Protein AF-A0A958F2L4-F1 (afdb_monomer)

Mean predicted aligned error: 7.95 Å

Sequence (95 aa):
LAENSSLYDYTGDSKSYYGSDGAVTVDVGVWAVWSSDVNQDGEVTTTDYTTWYNAARAGQSGYNASDCDLDGQVTTSDYTIWYNNARAGASSQVP

Solvent-accessible surface area (backbone atoms only — not comparable to full-atom values): 5537 Å² total; per-residue (Å²): 134,85,84,83,78,76,83,79,69,62,55,80,52,65,84,71,37,35,64,99,50,15,47,45,77,82,50,96,64,36,62,40,69,54,62,35,44,40,77,68,81,39,53,27,47,75,67,22,50,55,53,30,52,55,38,36,76,67,63,40,60,46,100,43,61,47,26,44,78,68,83,38,51,30,51,74,69,23,51,55,51,34,54,52,33,39,74,70,61,29,25,57,45,71,128

Structure (mmCIF, N/CA/C/O backbone):
data_AF-A0A958F2L4-F1
#
_entry.id   AF-A0A958F2L4-F1
#
loop_
_atom_site.group_PDB
_atom_site.id
_atom_site.type_symbol
_atom_site.label_atom_id
_atom_site.label_alt_id
_atom_site.label_comp_id
_atom_site.label_asym_id
_atom_site.label_entity_id
_atom_site.label_seq_id
_atom_site.pdbx_PDB_ins_code
_atom_site.Cartn_x
_atom_site.Cartn_y
_atom_site.Cartn_z
_atom_site.occupancy
_atom_site.B_iso_or_equiv
_atom_site.auth_seq_id
_atom_site.auth_comp_id
_atom_site.auth_asym_id
_atom_site.auth_atom_id
_atom_site.pdbx_PDB_model_num
ATOM 1 N N . LEU A 1 1 ? -6.824 17.505 -38.109 1.00 40.97 1 LEU A N 1
ATOM 2 C CA . LEU A 1 1 ? -6.405 17.193 -36.727 1.00 40.97 1 LEU A CA 1
ATOM 3 C C . LEU A 1 1 ? -5.965 15.740 -36.750 1.00 40.97 1 LEU A C 1
ATOM 5 O O . LEU A 1 1 ? -6.776 14.911 -37.136 1.00 40.97 1 LEU A O 1
ATOM 9 N N . ALA A 1 2 ? -4.685 15.454 -36.523 1.00 45.81 2 ALA A N 1
ATOM 10 C CA . ALA A 1 2 ? -4.226 14.073 -36.414 1.00 45.81 2 ALA A CA 1
ATOM 11 C C . ALA A 1 2 ? -4.554 13.591 -34.996 1.00 45.81 2 ALA A C 1
ATOM 13 O O . ALA A 1 2 ? -4.079 14.181 -34.029 1.00 45.81 2 ALA A O 1
ATOM 14 N N . GLU A 1 3 ? -5.411 12.581 -34.888 1.00 53.69 3 GLU A N 1
ATOM 15 C CA . GLU A 1 3 ? -5.629 11.817 -33.660 1.00 53.69 3 GLU A CA 1
ATOM 16 C C . GLU A 1 3 ? -4.312 11.121 -33.299 1.00 53.69 3 GLU A C 1
ATOM 18 O O . GLU A 1 3 ? -3.898 10.180 -33.974 1.00 53.69 3 GLU A O 1
ATOM 23 N N . ASN A 1 4 ? -3.628 11.598 -32.260 1.00 60.19 4 ASN A N 1
ATOM 24 C CA . ASN A 1 4 ? -2.529 10.866 -31.641 1.00 60.19 4 ASN A CA 1
ATOM 25 C C . ASN A 1 4 ? -3.100 9.984 -30.525 1.00 60.19 4 ASN A C 1
ATOM 27 O O . ASN A 1 4 ? -2.900 10.255 -29.345 1.00 60.19 4 ASN A O 1
ATOM 31 N N . SER A 1 5 ? -3.858 8.956 -30.903 1.00 62.09 5 SER A N 1
ATOM 32 C CA . SER A 1 5 ? -4.216 7.872 -29.989 1.00 62.09 5 SER A CA 1
ATOM 33 C C . SER A 1 5 ? -3.122 6.812 -30.073 1.00 62.09 5 SER A C 1
ATOM 35 O O . SER A 1 5 ? -3.229 5.825 -30.800 1.00 62.09 5 SER A O 1
ATOM 37 N N . SER A 1 6 ? -2.012 7.045 -29.374 1.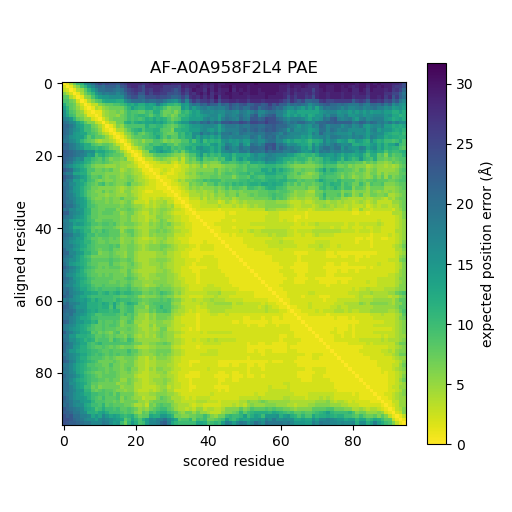00 63.06 6 SER A N 1
ATOM 38 C CA . SER A 1 6 ? -1.096 5.958 -29.046 1.00 63.06 6 SER A CA 1
ATOM 39 C C . SER A 1 6 ? -1.806 5.075 -28.025 1.00 63.06 6 SER A C 1
ATOM 41 O O . SER A 1 6 ? -1.793 5.369 -26.831 1.00 63.06 6 SER A O 1
ATOM 43 N N . LEU A 1 7 ? -2.484 4.036 -28.510 1.00 62.22 7 LEU A N 1
ATOM 44 C CA . LEU A 1 7 ? -2.993 2.954 -27.677 1.00 62.22 7 LEU A CA 1
ATOM 45 C C . LEU A 1 7 ? -1.782 2.341 -26.969 1.00 62.22 7 LEU A C 1
ATOM 47 O O . LEU A 1 7 ? -0.937 1.709 -27.602 1.00 62.22 7 LEU A O 1
ATOM 51 N N . TYR A 1 8 ? -1.646 2.647 -25.684 1.00 61.88 8 TYR A N 1
ATOM 52 C CA . TYR A 1 8 ? -0.534 2.181 -24.877 1.00 61.88 8 TYR A CA 1
ATOM 53 C C . TYR A 1 8 ? -0.909 0.814 -24.314 1.00 61.88 8 TYR A C 1
ATOM 55 O O . TYR A 1 8 ? -1.899 0.675 -23.596 1.00 61.88 8 TYR A O 1
ATOM 63 N N . ASP A 1 9 ? -0.170 -0.206 -24.735 1.00 64.56 9 ASP A N 1
ATOM 64 C CA . ASP A 1 9 ? -0.431 -1.591 -24.371 1.00 64.56 9 ASP A CA 1
ATOM 65 C C . ASP A 1 9 ? 0.303 -1.934 -23.068 1.00 64.56 9 ASP A C 1
ATOM 67 O O . ASP A 1 9 ? 1.534 -1.924 -22.995 1.00 64.56 9 ASP A O 1
ATOM 71 N N . TYR A 1 10 ? -0.470 -2.234 -22.027 1.00 63.47 10 TYR A N 1
ATOM 72 C CA . TYR A 1 10 ? 0.028 -2.629 -20.708 1.00 63.47 10 TYR A CA 1
ATOM 73 C C . TYR A 1 10 ? 0.162 -4.158 -20.549 1.00 63.47 10 TYR A C 1
ATOM 75 O O . TYR A 1 10 ? 0.522 -4.638 -19.479 1.00 63.47 10 TYR A O 1
ATOM 83 N N . THR A 1 11 ? -0.119 -4.941 -21.598 1.00 65.81 11 THR A N 1
ATOM 84 C CA . THR A 1 11 ? -0.128 -6.417 -21.545 1.00 65.81 11 THR A CA 1
ATOM 85 C C . THR A 1 11 ? 1.217 -7.066 -21.907 1.00 65.81 11 THR A C 1
ATOM 87 O O . THR A 1 11 ? 1.389 -8.271 -21.740 1.00 65.81 11 THR A O 1
ATOM 90 N N . GLY A 1 12 ? 2.192 -6.288 -22.398 1.00 60.50 12 GLY A N 1
ATOM 91 C CA . GLY A 1 12 ? 3.413 -6.831 -23.007 1.00 60.50 12 GLY A CA 1
ATOM 92 C C . GLY A 1 12 ? 4.696 -6.803 -22.165 1.00 60.50 12 GLY A C 1
ATOM 93 O O . GLY A 1 12 ? 5.530 -7.692 -22.335 1.00 60.50 12 GLY A O 1
ATOM 94 N N . ASP A 1 13 ? 4.911 -5.798 -21.305 1.00 64.00 13 ASP A N 1
ATOM 95 C CA . ASP A 1 13 ? 6.216 -5.564 -20.652 1.00 64.00 13 ASP A CA 1
ATOM 96 C C . ASP A 1 13 ? 6.120 -4.570 -19.470 1.00 64.00 13 ASP A C 1
ATOM 98 O O . ASP A 1 13 ? 5.268 -3.679 -19.474 1.00 64.00 13 ASP A O 1
ATOM 102 N N . SER A 1 14 ? 7.050 -4.646 -18.507 1.00 59.09 14 SER A N 1
ATOM 103 C CA . SER A 1 14 ? 7.194 -3.662 -17.417 1.00 59.09 14 SER A CA 1
ATOM 104 C C . SER A 1 14 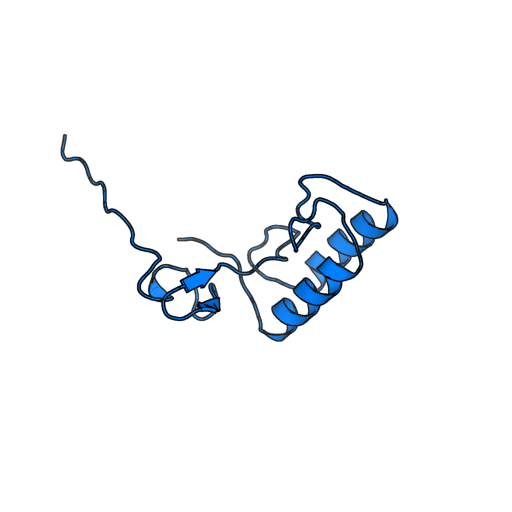? 7.587 -2.270 -17.906 1.00 59.09 14 SER A C 1
ATOM 106 O O . SER A 1 14 ? 7.388 -1.291 -17.195 1.00 59.09 14 SER A O 1
ATOM 108 N N . LYS A 1 15 ? 8.104 -2.155 -19.139 1.00 61.41 15 LYS A N 1
ATOM 109 C CA . LYS A 1 15 ? 8.487 -0.875 -19.767 1.00 61.41 15 LYS A CA 1
ATOM 110 C C . LYS A 1 15 ? 7.327 0.096 -19.970 1.00 61.41 15 LYS A C 1
ATOM 112 O O . LYS A 1 15 ? 7.571 1.262 -20.272 1.00 61.41 15 LYS A O 1
ATOM 117 N N . SER A 1 16 ? 6.097 -0.388 -19.825 1.00 61.72 16 SER A N 1
ATOM 118 C CA . SER A 1 16 ? 4.894 0.435 -19.830 1.00 61.72 16 SER A CA 1
ATOM 119 C C . SER A 1 16 ? 4.686 1.216 -18.516 1.00 61.72 16 SER A C 1
ATOM 121 O O . SER A 1 16 ? 3.769 2.031 -18.419 1.00 61.72 16 SER A O 1
ATOM 123 N N . TYR A 1 17 ? 5.543 0.993 -17.515 1.00 65.88 17 TYR A N 1
ATOM 124 C CA . TYR A 1 17 ? 5.490 1.598 -16.185 1.00 65.88 17 TYR A CA 1
ATOM 125 C C . TYR A 1 17 ? 6.816 2.312 -15.872 1.00 65.88 17 TYR A C 1
ATOM 127 O O . TYR A 1 17 ? 7.871 1.940 -16.392 1.00 65.88 17 TYR A O 1
ATOM 135 N N . TYR A 1 18 ? 6.768 3.388 -15.080 1.00 63.50 18 TYR A N 1
ATOM 136 C CA . TYR A 1 18 ? 7.954 4.192 -14.772 1.00 63.50 18 TYR A CA 1
ATOM 137 C C . TYR A 1 18 ? 8.791 3.529 -13.665 1.00 63.50 18 TYR A C 1
ATOM 139 O O . TYR A 1 18 ? 8.244 3.011 -12.698 1.00 63.50 18 TYR A O 1
ATOM 147 N N . GLY A 1 19 ? 10.122 3.560 -13.797 1.00 56.66 19 GLY A N 1
ATOM 148 C CA . GLY A 1 19 ? 11.049 2.889 -12.874 1.00 56.66 19 GLY A CA 1
ATOM 149 C C . GLY A 1 19 ? 11.195 1.384 -13.141 1.00 56.66 19 GLY A C 1
ATOM 150 O O . GLY A 1 19 ? 10.285 0.732 -13.642 1.00 56.66 19 GLY A O 1
ATOM 151 N N . SER A 1 20 ? 12.361 0.808 -12.821 1.00 58.28 20 SER A N 1
ATOM 152 C CA . SER A 1 20 ? 12.622 -0.638 -12.983 1.00 58.28 20 SER A CA 1
ATOM 153 C C . SER A 1 20 ? 11.672 -1.526 -12.176 1.00 58.28 20 SER A C 1
ATOM 155 O O . SER A 1 20 ? 11.518 -2.699 -12.509 1.00 58.28 20 SER A O 1
ATOM 157 N N . ASP A 1 21 ? 11.030 -0.943 -11.162 1.00 65.25 21 ASP A N 1
ATOM 158 C CA . ASP A 1 21 ? 10.252 -1.621 -10.132 1.00 65.25 21 ASP A CA 1
ATOM 159 C C . ASP A 1 21 ? 8.843 -1.019 -9.973 1.00 65.25 21 ASP A C 1
ATOM 161 O O . ASP A 1 21 ? 8.206 -1.235 -8.950 1.00 65.25 21 ASP A O 1
ATOM 165 N N . GLY A 1 22 ? 8.331 -0.268 -10.959 1.00 66.44 22 GLY A N 1
ATOM 166 C CA . GLY A 1 22 ? 6.995 0.358 -10.899 1.00 66.44 22 GLY A CA 1
ATOM 167 C C . GLY A 1 22 ? 5.816 -0.60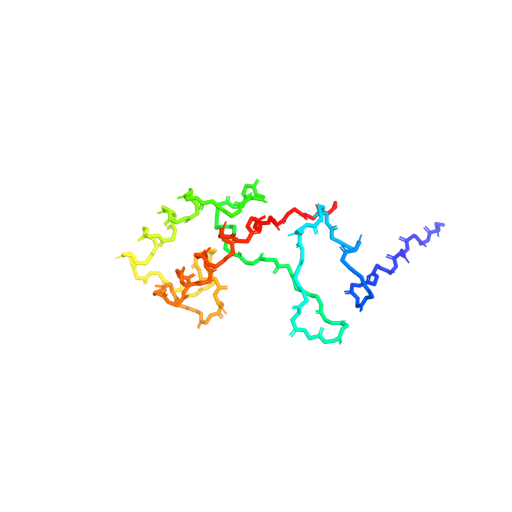3 -11.124 1.00 66.44 22 GLY A C 1
ATOM 168 O O . GLY A 1 22 ? 4.658 -0.234 -10.932 1.00 66.44 22 GLY A O 1
ATOM 169 N N . ALA A 1 23 ? 6.092 -1.845 -11.532 1.00 74.69 23 ALA A N 1
ATOM 170 C CA . ALA A 1 23 ? 5.087 -2.886 -11.727 1.00 74.69 23 ALA A CA 1
ATOM 171 C C . ALA A 1 23 ? 5.633 -4.283 -11.405 1.00 74.69 23 ALA A C 1
ATOM 173 O O . ALA A 1 23 ? 6.827 -4.556 -11.538 1.00 74.69 23 ALA A O 1
ATOM 174 N N . VAL A 1 24 ? 4.730 -5.189 -11.035 1.00 76.38 24 VAL A N 1
ATOM 175 C CA . VAL A 1 24 ? 5.011 -6.589 -10.703 1.00 76.38 24 VAL A CA 1
ATOM 176 C C . VAL A 1 24 ? 4.204 -7.525 -11.602 1.00 76.38 24 VAL A C 1
ATOM 178 O O . VAL A 1 24 ? 3.045 -7.258 -11.919 1.00 76.38 24 VAL A O 1
ATOM 181 N N . THR A 1 25 ? 4.810 -8.635 -12.032 1.00 79.31 25 THR A N 1
ATOM 182 C CA . THR A 1 25 ? 4.086 -9.685 -12.764 1.00 79.31 25 THR A CA 1
ATOM 183 C C . THR A 1 25 ? 3.228 -10.496 -11.793 1.00 79.31 25 THR A C 1
ATOM 185 O O . THR A 1 25 ? 3.725 -10.999 -10.785 1.00 79.31 25 THR A O 1
ATOM 188 N N . VAL A 1 26 ? 1.931 -10.603 -12.083 1.00 81.31 26 VAL A N 1
ATOM 189 C CA . VAL A 1 26 ? 0.959 -11.355 -11.263 1.00 81.31 26 VAL A CA 1
ATOM 190 C C . VAL A 1 26 ? 0.486 -12.639 -11.947 1.00 81.31 26 VAL A C 1
ATOM 192 O O . VAL A 1 26 ? -0.025 -13.534 -11.281 1.00 81.31 26 VAL A O 1
ATOM 195 N N . ASP A 1 27 ? 0.697 -12.746 -13.262 1.00 79.25 27 ASP A N 1
ATOM 196 C CA . ASP A 1 27 ? 0.540 -13.955 -14.075 1.00 79.25 27 ASP A CA 1
ATOM 197 C C . ASP A 1 27 ? 1.347 -13.797 -15.384 1.00 79.25 27 ASP A C 1
ATOM 199 O O . ASP A 1 27 ? 1.878 -12.718 -15.677 1.00 79.25 27 ASP A O 1
ATOM 203 N N . VAL A 1 28 ? 1.443 -14.850 -16.199 1.00 77.88 28 VAL A N 1
ATOM 204 C CA . VAL A 1 28 ? 2.111 -14.822 -17.508 1.00 77.88 28 VAL A CA 1
ATOM 205 C C . VAL A 1 28 ? 1.470 -13.754 -18.399 1.00 77.88 28 VAL A C 1
ATOM 207 O O . VAL A 1 28 ? 0.342 -13.906 -18.859 1.00 77.88 28 VAL A O 1
ATOM 210 N N . GLY A 1 29 ? 2.214 -12.678 -18.666 1.00 73.56 29 GLY A N 1
ATOM 211 C CA . GLY A 1 29 ? 1.739 -11.551 -19.478 1.00 73.56 29 GLY A CA 1
ATOM 212 C C . GLY A 1 29 ? 0.790 -10.594 -18.747 1.00 73.56 29 GLY A C 1
ATOM 213 O O . GLY A 1 29 ? 0.194 -9.733 -19.386 1.00 73.56 29 GLY A O 1
ATOM 214 N N . VAL A 1 30 ? 0.641 -10.718 -17.424 1.00 76.56 30 VAL A N 1
ATOM 215 C CA . VAL A 1 30 ? -0.176 -9.806 -16.613 1.00 76.56 30 VAL A CA 1
ATOM 216 C C . VAL A 1 30 ? 0.720 -9.046 -15.645 1.00 76.56 30 VAL A C 1
ATOM 218 O O . VAL A 1 30 ? 1.418 -9.639 -14.817 1.00 76.56 30 VAL A O 1
ATOM 221 N N . TRP A 1 31 ?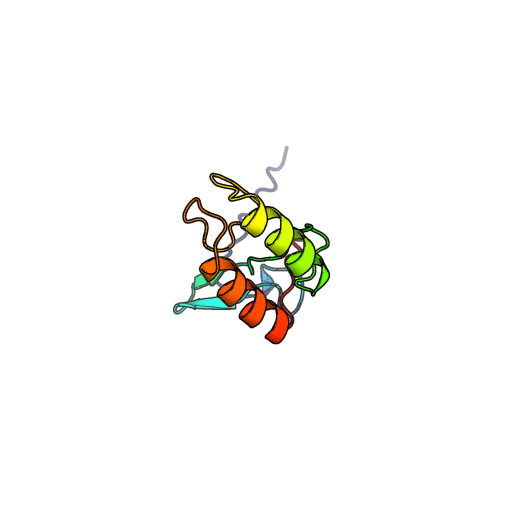 0.672 -7.722 -15.753 1.00 76.94 31 TRP A N 1
ATOM 222 C CA . TRP A 1 31 ? 1.407 -6.782 -14.917 1.00 76.94 31 TRP A CA 1
ATOM 223 C C . TRP A 1 31 ? 0.430 -5.957 -14.085 1.00 76.94 31 TRP A C 1
ATOM 225 O O . TRP A 1 31 ? -0.626 -5.552 -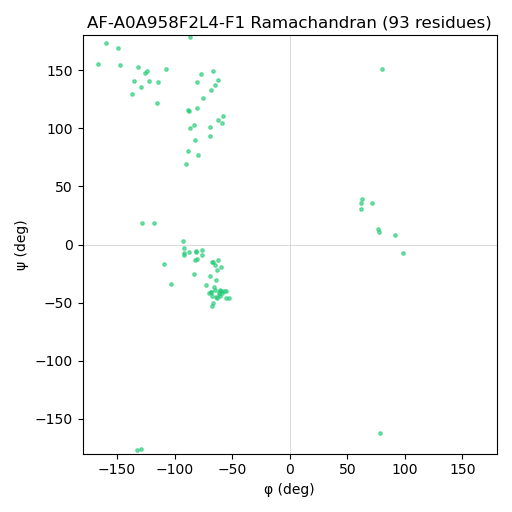14.571 1.00 76.94 31 TRP A O 1
ATOM 235 N N . ALA A 1 32 ? 0.787 -5.713 -12.831 1.00 76.31 32 ALA A N 1
ATOM 236 C CA . ALA A 1 32 ? 0.042 -4.863 -11.915 1.00 76.31 32 ALA A CA 1
ATOM 237 C C . ALA A 1 32 ? 0.963 -3.779 -11.346 1.00 76.31 32 ALA A C 1
ATOM 239 O O . ALA A 1 32 ? 2.153 -4.018 -11.146 1.00 76.31 32 ALA A O 1
ATOM 240 N N . VAL A 1 33 ? 0.407 -2.600 -11.073 1.00 77.44 33 VAL A N 1
ATOM 241 C CA . VAL A 1 33 ? 1.100 -1.547 -10.316 1.00 77.44 33 VAL A CA 1
ATOM 242 C C . VAL A 1 33 ? 1.075 -1.921 -8.837 1.00 77.44 33 VAL A C 1
ATOM 244 O O . VAL A 1 33 ? 0.124 -2.550 -8.365 1.00 77.44 33 VAL A O 1
ATOM 247 N N . TRP A 1 34 ? 2.122 -1.556 -8.107 1.00 82.75 34 TRP A N 1
ATOM 248 C CA . TRP A 1 34 ? 2.171 -1.7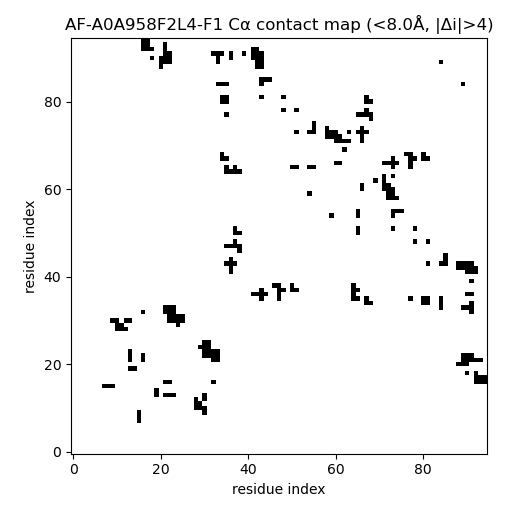78 -6.669 1.00 82.75 34 TRP A CA 1
ATOM 249 C C . TRP A 1 34 ? 1.100 -0.964 -5.933 1.00 82.75 34 TRP A C 1
ATOM 251 O O . TRP A 1 34 ? 0.882 0.208 -6.220 1.00 82.75 34 TRP A O 1
ATOM 261 N N . SER A 1 35 ? 0.449 -1.600 -4.961 1.00 84.25 35 SER A N 1
ATOM 262 C CA . SER A 1 35 ? -0.425 -0.933 -3.989 1.00 84.25 35 SER A CA 1
ATOM 263 C C . SER A 1 35 ? 0.397 -0.429 -2.789 1.00 84.25 35 SER A C 1
ATOM 265 O O . SER A 1 35 ? 1.598 -0.700 -2.691 1.00 84.25 35 SER A O 1
ATOM 267 N N . SER A 1 36 ? -0.265 0.228 -1.836 1.00 89.75 36 SER A N 1
ATOM 268 C CA . SER A 1 36 ? 0.290 0.654 -0.538 1.00 89.75 36 SER A CA 1
ATOM 269 C C . SER A 1 36 ? 1.206 1.885 -0.532 1.00 89.75 36 SER A C 1
ATOM 271 O O . SER A 1 36 ? 1.824 2.152 0.499 1.00 89.75 36 SER A O 1
ATOM 273 N N . ASP A 1 37 ? 1.244 2.663 -1.616 1.00 91.56 37 ASP A N 1
ATOM 274 C CA . ASP A 1 37 ? 1.650 4.081 -1.584 1.00 91.56 37 ASP A CA 1
ATOM 275 C C . ASP A 1 37 ? 0.451 4.903 -1.075 1.00 91.56 37 ASP A C 1
ATOM 277 O O . ASP A 1 37 ? -0.359 5.452 -1.827 1.00 91.56 37 ASP A O 1
ATOM 281 N N . VAL A 1 38 ? 0.251 4.846 0.239 1.00 93.25 38 VAL A N 1
ATOM 282 C CA . VAL A 1 38 ? -0.942 5.361 0.919 1.00 93.25 38 VAL A CA 1
ATOM 283 C C . VAL A 1 38 ? -0.925 6.888 0.939 1.00 93.25 38 VAL A C 1
ATOM 285 O O . VAL A 1 38 ? -1.986 7.517 0.878 1.00 93.25 38 VAL A O 1
ATOM 288 N N . ASN A 1 39 ? 0.258 7.495 1.063 1.00 92.88 39 ASN A N 1
ATOM 289 C CA . ASN A 1 39 ? 0.411 8.948 1.071 1.00 92.88 39 ASN A CA 1
ATOM 290 C C . ASN A 1 39 ? 0.557 9.559 -0.339 1.00 92.88 39 ASN A C 1
ATOM 292 O O . ASN A 1 39 ? 0.495 10.786 -0.449 1.00 92.88 39 ASN A O 1
ATOM 296 N N . GLN A 1 40 ? 0.662 8.723 -1.379 1.00 89.25 40 GLN A N 1
ATOM 297 C CA . GLN A 1 40 ? 0.755 9.097 -2.792 1.00 89.25 40 GLN A CA 1
ATOM 298 C C . GLN A 1 40 ? 2.002 9.931 -3.113 1.00 89.25 40 GLN A C 1
ATOM 300 O O . GLN A 1 40 ? 1.940 10.858 -3.931 1.00 89.25 40 GLN A O 1
ATOM 305 N N . ASP A 1 41 ? 3.124 9.643 -2.450 1.00 89.69 41 ASP A N 1
ATOM 306 C CA . ASP A 1 41 ? 4.402 10.321 -2.696 1.00 89.69 41 ASP A CA 1
ATOM 307 C C . ASP A 1 41 ? 5.290 9.610 -3.733 1.00 89.69 41 ASP A C 1
ATOM 309 O O . ASP A 1 41 ? 6.320 10.153 -4.152 1.00 89.69 41 ASP A O 1
ATOM 313 N N . GLY A 1 42 ? 4.831 8.460 -4.230 1.00 87.50 42 GLY A N 1
ATOM 314 C CA . GLY A 1 42 ? 5.472 7.663 -5.264 1.00 87.50 42 GLY A CA 1
ATOM 315 C C . GLY A 1 42 ? 6.297 6.497 -4.726 1.00 87.50 42 GLY A C 1
ATOM 316 O O . GLY A 1 42 ? 6.740 5.684 -5.541 1.00 87.50 42 GLY A O 1
ATOM 317 N N . GLU A 1 43 ? 6.489 6.378 -3.411 1.00 89.00 43 GLU A N 1
ATOM 318 C CA . GLU A 1 43 ? 7.345 5.373 -2.776 1.00 89.00 43 GLU A CA 1
ATOM 319 C C . GLU A 1 43 ? 6.598 4.638 -1.655 1.00 89.00 43 GLU A C 1
ATOM 321 O O . GLU A 1 43 ? 5.989 5.251 -0.789 1.00 89.00 43 GLU A O 1
ATOM 326 N N . VAL A 1 44 ? 6.710 3.307 -1.589 1.00 91.31 44 VAL A N 1
ATOM 327 C CA . VAL A 1 44 ? 6.106 2.538 -0.487 1.00 91.31 44 VAL A CA 1
ATOM 328 C C . VAL A 1 44 ? 7.077 2.467 0.695 1.00 91.31 44 VAL A C 1
ATOM 330 O O . VAL A 1 44 ? 8.006 1.654 0.724 1.00 91.31 44 VAL A O 1
ATOM 333 N N . THR A 1 45 ? 6.859 3.305 1.708 1.00 93.88 45 THR A N 1
ATOM 334 C CA . THR A 1 45 ? 7.779 3.503 2.840 1.00 93.88 45 THR A CA 1
ATOM 335 C C . THR A 1 45 ? 7.098 3.382 4.210 1.00 93.88 45 THR A C 1
ATOM 337 O O . THR A 1 45 ? 5.917 3.073 4.354 1.00 93.88 45 THR A O 1
ATOM 340 N N . THR A 1 46 ? 7.851 3.628 5.289 1.00 94.19 46 THR A N 1
ATOM 341 C CA . THR A 1 46 ? 7.302 3.696 6.657 1.00 94.19 46 THR A CA 1
ATOM 342 C C . THR A 1 46 ? 6.355 4.878 6.885 1.00 94.19 46 THR A C 1
ATOM 344 O O . THR A 1 46 ? 5.628 4.898 7.884 1.00 94.19 46 THR A O 1
ATOM 347 N N . THR A 1 47 ? 6.358 5.871 5.993 1.00 94.94 47 THR A N 1
ATOM 348 C CA . THR A 1 47 ? 5.408 6.988 6.052 1.00 94.94 47 THR A CA 1
ATOM 349 C C . THR A 1 47 ? 3.993 6.493 5.747 1.00 94.94 47 THR A C 1
ATOM 351 O O . THR A 1 47 ? 3.067 6.817 6.493 1.00 94.94 47 THR A O 1
ATOM 354 N N . ASP A 1 48 ? 3.843 5.600 4.768 1.00 95.75 48 ASP A N 1
ATOM 355 C CA . ASP A 1 48 ? 2.573 4.951 4.416 1.00 95.75 48 ASP A CA 1
ATOM 356 C C . ASP A 1 48 ? 2.012 4.124 5.561 1.00 95.75 48 ASP A C 1
ATOM 358 O O . ASP A 1 48 ? 0.834 4.241 5.902 1.00 95.75 48 ASP A O 1
ATOM 362 N N . TYR A 1 49 ? 2.882 3.373 6.243 1.00 96.12 49 TYR A N 1
ATOM 363 C CA . TYR A 1 49 ? 2.508 2.630 7.445 1.00 96.12 49 TYR A CA 1
ATOM 364 C C . TYR A 1 49 ? 1.891 3.531 8.514 1.00 96.12 49 TYR A C 1
ATOM 366 O O . TYR A 1 49 ? 0.930 3.139 9.173 1.00 96.12 49 TYR A O 1
ATOM 374 N N . THR A 1 50 ? 2.424 4.739 8.704 1.00 96.81 50 THR A N 1
ATOM 375 C CA . THR A 1 50 ? 1.893 5.664 9.713 1.00 96.81 50 THR A CA 1
ATOM 376 C C . THR A 1 50 ? 0.471 6.101 9.356 1.00 96.81 50 THR A C 1
ATOM 378 O O . THR A 1 50 ? -0.388 6.181 10.240 1.00 96.81 50 THR A O 1
ATOM 381 N N . THR A 1 51 ? 0.200 6.338 8.071 1.00 95.94 51 THR A N 1
ATOM 382 C CA . THR A 1 51 ? -1.142 6.669 7.575 1.00 95.94 51 THR A CA 1
ATOM 383 C C . THR A 1 51 ? -2.095 5.485 7.727 1.00 95.94 51 THR A C 1
ATOM 385 O O . THR A 1 51 ? -3.142 5.635 8.365 1.00 95.94 51 THR A O 1
ATOM 388 N N . TRP A 1 52 ? -1.690 4.298 7.263 1.00 97.00 52 TRP A N 1
ATOM 389 C CA . TRP A 1 52 ? -2.459 3.060 7.417 1.00 97.00 52 TRP A CA 1
ATOM 390 C C . TRP A 1 52 ? -2.783 2.768 8.888 1.00 97.00 52 TRP A C 1
ATOM 392 O O . TRP A 1 52 ? -3.932 2.503 9.236 1.00 97.00 52 TRP A O 1
ATOM 402 N N . TYR A 1 53 ? -1.803 2.886 9.787 1.00 97.56 53 TYR A N 1
ATOM 403 C CA . TYR A 1 53 ? -1.977 2.591 11.210 1.00 97.56 53 TYR A CA 1
ATOM 404 C C . TYR A 1 53 ? -3.049 3.476 11.857 1.00 97.56 53 TYR A C 1
ATOM 406 O O . TYR A 1 53 ? -3.855 3.006 12.666 1.00 97.56 53 TYR A O 1
ATOM 414 N N . ASN A 1 54 ? -3.090 4.760 11.495 1.00 97.00 54 ASN A N 1
ATOM 415 C CA . ASN A 1 54 ? -4.115 5.676 11.988 1.00 97.00 54 ASN A CA 1
ATOM 416 C C . ASN A 1 54 ? -5.504 5.334 11.425 1.00 97.00 54 ASN A C 1
ATOM 418 O O . ASN A 1 54 ? -6.478 5.354 12.180 1.00 97.00 54 ASN A O 1
ATOM 422 N N . ALA A 1 55 ? -5.592 4.976 10.141 1.00 96.31 55 ALA A N 1
ATOM 423 C CA . ALA A 1 55 ? -6.835 4.553 9.498 1.00 96.31 55 ALA A CA 1
ATOM 424 C C . ALA A 1 55 ? -7.385 3.245 10.098 1.00 96.31 55 ALA A C 1
ATOM 426 O O . ALA A 1 55 ? -8.561 3.184 10.469 1.00 96.31 55 ALA A O 1
ATOM 427 N N . ALA A 1 56 ? -6.520 2.247 10.306 1.00 97.00 56 ALA A N 1
ATOM 428 C CA . ALA A 1 56 ? -6.861 0.974 10.938 1.00 97.00 56 ALA A CA 1
ATOM 429 C C . ALA A 1 56 ? -7.376 1.177 12.372 1.00 97.00 56 ALA A C 1
ATOM 431 O O . ALA A 1 56 ? -8.406 0.628 12.762 1.00 97.00 56 ALA A O 1
ATOM 432 N N . ARG A 1 57 ? -6.715 2.034 13.167 1.00 97.38 57 ARG A N 1
ATOM 433 C CA . ARG A 1 57 ? -7.173 2.370 14.530 1.00 97.38 57 ARG A CA 1
ATOM 434 C C . ARG A 1 57 ? -8.514 3.095 14.562 1.00 97.38 57 ARG A C 1
ATOM 436 O O . ARG A 1 57 ? -9.237 2.963 15.548 1.00 97.38 57 ARG A O 1
ATOM 443 N N . ALA A 1 58 ? -8.820 3.873 13.530 1.00 97.31 58 ALA A N 1
ATOM 444 C CA . ALA A 1 58 ? -10.101 4.549 13.384 1.00 97.31 58 ALA A CA 1
ATOM 445 C C . ALA A 1 58 ? -11.204 3.632 12.819 1.00 97.31 58 ALA A C 1
ATOM 447 O O . ALA A 1 58 ? -12.354 4.062 12.763 1.00 97.31 58 ALA A O 1
ATOM 448 N N . GLY A 1 59 ? -10.878 2.392 12.426 1.00 95.50 59 GLY A N 1
ATOM 449 C CA . GLY A 1 59 ? -11.828 1.455 11.822 1.00 95.50 59 GLY A CA 1
ATOM 450 C C . GLY A 1 59 ? -12.385 1.972 10.497 1.00 95.50 59 GLY A C 1
ATOM 451 O O . GLY A 1 59 ? -13.590 1.880 10.258 1.00 95.50 59 GLY A O 1
ATOM 452 N N . GLN A 1 60 ? -11.536 2.606 9.681 1.00 97.56 60 GLN A N 1
ATOM 453 C CA . GLN A 1 60 ? -11.959 3.143 8.391 1.00 97.56 60 GLN A CA 1
ATOM 454 C C . GLN A 1 60 ? -12.353 2.029 7.416 1.00 97.56 60 GLN A C 1
ATOM 456 O O . GLN A 1 60 ? -11.847 0.912 7.473 1.00 97.56 60 GLN A O 1
ATOM 461 N N . SER A 1 61 ? -13.291 2.362 6.534 1.00 96.00 61 SER A N 1
ATOM 462 C CA . SER A 1 61 ? -13.917 1.445 5.585 1.00 96.00 61 SER A CA 1
ATOM 463 C C . SER A 1 61 ? -14.327 2.183 4.311 1.00 96.00 61 SER A C 1
ATOM 465 O O . SER A 1 61 ? -14.334 3.421 4.272 1.00 96.00 61 SER A O 1
ATOM 467 N N . GLY A 1 62 ? -14.695 1.422 3.283 1.00 92.31 62 GLY A N 1
ATOM 468 C CA . GLY A 1 62 ? -14.994 1.914 1.944 1.00 92.31 62 GLY A CA 1
ATOM 469 C C . GLY A 1 62 ? -13.730 2.211 1.141 1.00 92.31 62 GLY A C 1
ATOM 470 O O . GLY A 1 62 ? -12.644 1.765 1.483 1.00 92.31 62 GLY A O 1
ATOM 471 N N . TYR A 1 63 ? -13.877 2.992 0.070 1.00 86.75 63 TYR A N 1
ATOM 472 C CA . TYR A 1 63 ? -12.756 3.354 -0.796 1.00 86.75 63 TYR A CA 1
ATOM 473 C C . TYR A 1 63 ? -11.785 4.292 -0.067 1.00 86.75 63 TYR A C 1
ATOM 475 O O . TYR A 1 63 ? -12.052 5.489 0.087 1.00 86.75 63 TYR A O 1
ATOM 483 N N . ASN A 1 64 ? -10.675 3.735 0.410 1.00 91.75 64 ASN A N 1
ATOM 484 C CA . ASN A 1 64 ? -9.677 4.414 1.225 1.00 91.75 64 ASN A CA 1
ATOM 485 C C . ASN A 1 64 ? -8.275 4.061 0.719 1.00 91.75 64 ASN A C 1
ATOM 487 O O . ASN A 1 64 ? -8.016 2.913 0.400 1.00 91.75 64 ASN A O 1
ATOM 491 N N . ALA A 1 65 ? -7.344 5.015 0.691 1.00 92.00 65 ALA A N 1
ATOM 492 C CA . ALA A 1 65 ? -5.970 4.732 0.262 1.00 92.00 65 ALA A CA 1
ATOM 493 C C . ALA A 1 65 ? -5.236 3.730 1.179 1.00 92.00 65 ALA A C 1
ATOM 495 O O . ALA A 1 65 ? -4.268 3.108 0.761 1.00 92.00 65 ALA A O 1
ATOM 496 N N . SER A 1 66 ? -5.683 3.584 2.431 1.00 95.44 66 SER A N 1
ATOM 497 C CA . SER A 1 66 ? -5.152 2.606 3.389 1.00 95.44 66 SER A CA 1
ATOM 498 C C . SER A 1 66 ? -5.735 1.200 3.207 1.00 95.44 66 SER A C 1
ATOM 500 O O . SER A 1 66 ? -5.202 0.267 3.798 1.00 95.44 66 SER A O 1
ATOM 502 N N . ASP A 1 67 ? -6.809 1.053 2.429 1.00 95.38 67 ASP A N 1
ATOM 503 C CA . ASP A 1 67 ? -7.370 -0.236 2.011 1.00 95.38 67 ASP A CA 1
ATOM 504 C C . ASP A 1 67 ? -6.559 -0.716 0.795 1.00 95.38 67 ASP A C 1
ATOM 506 O O . ASP A 1 67 ? -6.781 -0.312 -0.346 1.00 95.38 67 ASP A O 1
ATOM 510 N N . CYS A 1 68 ? -5.500 -1.469 1.077 1.00 92.81 68 CYS A N 1
ATOM 511 C CA . CYS A 1 68 ? -4.484 -1.880 0.116 1.00 92.81 68 CYS A CA 1
ATOM 512 C C . CYS A 1 68 ? -4.903 -3.114 -0.691 1.00 92.81 68 CYS A C 1
ATOM 514 O O . CYS A 1 68 ? -4.372 -3.291 -1.794 1.00 92.81 68 CYS A O 1
ATOM 516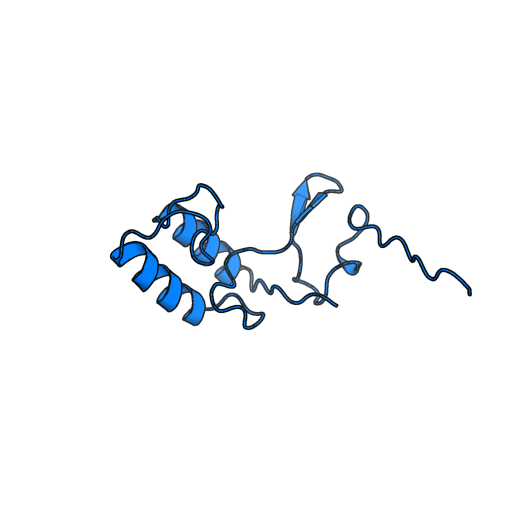 N N . ASP A 1 69 ? -5.786 -3.963 -0.151 1.00 92.75 69 ASP A N 1
ATOM 517 C CA . ASP A 1 69 ? -6.383 -5.098 -0.872 1.00 92.75 69 ASP A CA 1
ATOM 518 C C . ASP A 1 69 ? -7.714 -4.766 -1.568 1.00 92.75 69 ASP A C 1
ATOM 520 O O . ASP A 1 69 ? -8.172 -5.555 -2.401 1.00 92.75 69 ASP A O 1
ATOM 524 N N . LEU A 1 70 ? -8.258 -3.568 -1.322 1.00 91.75 70 LEU A N 1
ATOM 525 C CA . LEU A 1 70 ? -9.503 -3.053 -1.891 1.00 91.75 70 LEU A CA 1
ATOM 526 C C . LEU A 1 70 ? -10.726 -3.906 -1.512 1.00 91.75 70 LEU A C 1
ATOM 528 O O . LEU A 1 70 ? -11.690 -3.988 -2.286 1.00 91.75 70 LEU A O 1
ATOM 532 N N . ASP A 1 71 ? -10.706 -4.543 -0.336 1.00 94.50 71 ASP A N 1
ATOM 533 C CA . ASP A 1 71 ? -11.831 -5.326 0.187 1.00 94.50 71 ASP A CA 1
ATOM 534 C C . ASP A 1 71 ? -12.921 -4.461 0.854 1.00 94.50 71 ASP A C 1
ATOM 536 O O . ASP A 1 71 ? -14.021 -4.943 1.165 1.00 94.50 71 ASP A O 1
ATOM 540 N N . GLY A 1 72 ? -12.654 -3.160 0.999 1.00 95.31 72 GLY A N 1
ATOM 541 C CA . GLY A 1 72 ? -13.534 -2.172 1.602 1.00 95.31 72 GLY A CA 1
ATOM 542 C C . GLY A 1 72 ? -13.316 -1.979 3.102 1.00 95.31 72 GLY A C 1
ATOM 543 O O . GLY A 1 72 ? -14.132 -1.284 3.721 1.00 95.31 72 GLY A O 1
ATOM 544 N N . GLN A 1 73 ? -12.283 -2.569 3.705 1.00 96.94 73 GLN A N 1
ATOM 545 C CA . GLN A 1 73 ? -11.983 -2.471 5.132 1.00 96.94 73 GLN A CA 1
ATOM 546 C C . GLN A 1 73 ? -10.490 -2.259 5.383 1.00 96.94 73 GLN A C 1
ATOM 548 O O . GLN A 1 73 ? -9.659 -3.052 4.974 1.00 96.94 73 GLN A O 1
ATOM 553 N N . VAL A 1 74 ? -10.141 -1.259 6.198 1.00 97.31 74 VAL A N 1
ATOM 554 C CA . VAL A 1 74 ? -8.740 -1.061 6.598 1.00 97.31 74 VAL A CA 1
ATOM 555 C C . VAL A 1 74 ? -8.397 -1.984 7.773 1.00 97.31 74 VAL A C 1
ATOM 557 O O . VAL A 1 74 ? -8.760 -1.718 8.926 1.00 97.31 74 VAL A O 1
ATOM 560 N N . THR A 1 75 ? -7.686 -3.074 7.495 1.00 97.19 75 THR A N 1
ATOM 561 C CA . THR A 1 75 ? -7.362 -4.151 8.437 1.00 97.19 75 THR A CA 1
ATOM 562 C C . THR A 1 75 ? -5.881 -4.552 8.412 1.00 97.19 75 THR A C 1
ATOM 564 O O . THR A 1 75 ? -5.033 -3.964 7.747 1.00 97.19 75 THR A O 1
ATOM 567 N N . THR A 1 76 ? -5.527 -5.577 9.193 1.00 96.56 76 THR A N 1
ATOM 568 C CA . THR A 1 76 ? -4.183 -6.177 9.193 1.00 96.56 76 THR A CA 1
ATOM 569 C C . THR A 1 76 ? -3.834 -6.917 7.896 1.00 96.56 76 THR A C 1
ATOM 571 O O . THR A 1 76 ? -2.657 -7.222 7.683 1.00 96.56 76 THR A O 1
ATOM 574 N N . SER A 1 77 ? -4.816 -7.216 7.040 1.00 96.31 77 SER A N 1
ATOM 575 C CA . SER A 1 77 ? -4.563 -7.771 5.703 1.00 96.31 77 SER A CA 1
ATOM 576 C C . SER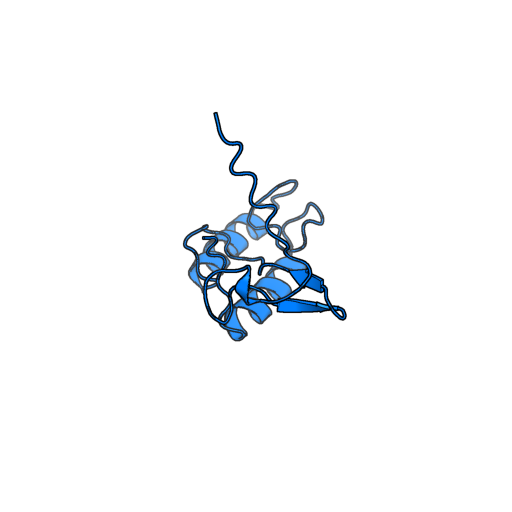 A 1 77 ? -3.782 -6.769 4.849 1.00 96.31 77 SER A C 1
ATOM 578 O O . SER A 1 77 ? -2.721 -7.115 4.325 1.00 96.31 77 SER A O 1
ATOM 580 N N . ASP A 1 78 ? -4.194 -5.499 4.864 1.00 96.44 78 ASP A N 1
ATOM 581 C CA . ASP A 1 78 ? -3.512 -4.398 4.172 1.00 96.44 78 ASP A CA 1
ATOM 582 C C . ASP A 1 78 ? -2.068 -4.216 4.633 1.00 96.44 78 ASP A C 1
ATOM 584 O O . ASP A 1 78 ? -1.159 -4.042 3.822 1.00 96.44 78 ASP A O 1
ATOM 588 N N . TYR A 1 79 ? -1.829 -4.326 5.944 1.00 96.12 79 TYR A N 1
ATOM 589 C CA . TYR A 1 79 ? -0.479 -4.264 6.505 1.00 96.12 79 TYR A CA 1
ATOM 590 C C . TYR A 1 79 ? 0.445 -5.320 5.905 1.00 96.12 79 TYR A C 1
ATOM 592 O O . TYR A 1 79 ? 1.619 -5.049 5.654 1.00 96.12 79 TYR A O 1
ATOM 600 N N . THR A 1 80 ? -0.071 -6.528 5.681 1.00 96.50 80 THR A N 1
ATOM 601 C CA . THR A 1 80 ? 0.729 -7.620 5.118 1.00 96.50 80 THR A CA 1
ATOM 602 C C . THR A 1 80 ? 1.147 -7.296 3.684 1.00 96.50 80 THR A C 1
ATOM 604 O O . THR A 1 80 ? 2.277 -7.596 3.295 1.00 96.50 80 THR A O 1
ATOM 607 N N . ILE A 1 81 ? 0.276 -6.634 2.917 1.00 93.44 81 ILE A N 1
ATOM 608 C CA . ILE A 1 81 ? 0.581 -6.161 1.562 1.00 93.44 81 ILE A CA 1
ATOM 609 C C . ILE A 1 81 ? 1.624 -5.047 1.613 1.00 93.44 81 ILE A C 1
ATOM 611 O O . ILE A 1 81 ? 2.684 -5.194 1.002 1.00 93.44 81 ILE A O 1
ATOM 615 N N . TRP A 1 82 ? 1.385 -4.002 2.412 1.00 94.38 82 TRP A N 1
ATOM 616 C CA . TRP A 1 82 ? 2.338 -2.904 2.586 1.00 94.38 82 TRP A CA 1
ATOM 617 C C . TRP A 1 82 ? 3.726 -3.420 2.984 1.00 94.38 82 TRP A C 1
ATOM 619 O O . TRP A 1 82 ? 4.728 -3.041 2.383 1.00 94.38 82 TRP A O 1
ATOM 629 N N . TYR A 1 83 ? 3.799 -4.338 3.951 1.00 94.75 83 TYR A N 1
ATOM 630 C CA . TYR A 1 83 ? 5.065 -4.882 4.439 1.00 94.75 83 TYR A CA 1
ATOM 631 C C . TYR A 1 83 ? 5.851 -5.608 3.341 1.00 94.75 83 TYR A C 1
ATOM 633 O O . TYR A 1 83 ? 7.073 -5.466 3.248 1.00 94.75 83 TYR A O 1
ATOM 641 N N . ASN A 1 84 ? 5.165 -6.383 2.499 1.00 92.38 84 ASN A N 1
ATOM 642 C CA . ASN A 1 84 ? 5.803 -7.086 1.391 1.00 92.38 84 ASN A CA 1
ATOM 643 C C . ASN A 1 84 ? 6.267 -6.115 0.298 1.00 92.38 84 ASN A C 1
ATOM 645 O O . ASN A 1 84 ? 7.395 -6.250 -0.178 1.00 92.38 84 ASN A O 1
ATOM 649 N N . ASN A 1 85 ? 5.452 -5.112 -0.033 1.00 91.19 85 ASN A N 1
ATOM 650 C CA . ASN A 1 85 ? 5.769 -4.107 -1.050 1.00 91.19 85 ASN A CA 1
ATOM 651 C C . ASN A 1 85 ? 6.937 -3.211 -0.606 1.00 91.19 85 ASN A C 1
ATOM 653 O O . ASN A 1 85 ? 7.895 -3.024 -1.355 1.00 91.19 85 ASN A O 1
ATOM 657 N N . ALA A 1 86 ? 6.937 -2.758 0.651 1.00 90.81 86 ALA A N 1
ATOM 658 C CA . ALA A 1 86 ? 8.036 -1.988 1.235 1.00 90.81 86 ALA A CA 1
ATOM 659 C C . ALA A 1 86 ? 9.357 -2.779 1.233 1.00 90.81 86 ALA A C 1
ATOM 661 O O . ALA A 1 86 ? 10.423 -2.234 0.953 1.00 90.81 86 ALA A O 1
ATOM 662 N N . ARG A 1 87 ? 9.311 -4.093 1.503 1.00 91.12 87 ARG A N 1
ATOM 663 C CA . ARG A 1 87 ? 10.499 -4.966 1.421 1.00 91.12 87 ARG A CA 1
ATOM 664 C C . ARG A 1 87 ? 10.994 -5.186 -0.005 1.00 91.12 87 ARG A C 1
ATOM 666 O O . ARG A 1 87 ? 12.178 -5.473 -0.171 1.00 91.12 87 ARG A O 1
ATOM 673 N N . ALA A 1 88 ? 10.109 -5.092 -0.993 1.00 87.06 88 ALA A N 1
ATOM 674 C CA . ALA A 1 88 ? 10.454 -5.186 -2.406 1.00 87.06 88 ALA A CA 1
ATOM 675 C C . ALA A 1 88 ? 11.011 -3.868 -2.975 1.00 87.06 88 ALA A C 1
ATOM 677 O O . ALA A 1 88 ? 11.574 -3.894 -4.063 1.00 87.06 88 ALA A O 1
ATOM 678 N N . GLY A 1 89 ? 10.898 -2.747 -2.248 1.00 84.75 89 GLY A N 1
ATOM 679 C CA . GLY A 1 89 ? 11.268 -1.424 -2.762 1.00 84.75 89 GLY A CA 1
ATOM 680 C C . GLY A 1 89 ? 10.280 -0.909 -3.812 1.00 84.75 89 GLY A C 1
ATOM 681 O O . GLY A 1 89 ? 10.691 -0.305 -4.797 1.00 84.75 89 GLY A O 1
ATOM 682 N N . ALA A 1 90 ? 8.993 -1.214 -3.632 1.00 85.25 90 ALA A N 1
ATOM 683 C CA . ALA A 1 90 ? 7.931 -0.833 -4.553 1.00 85.25 90 ALA A CA 1
ATOM 684 C C . ALA A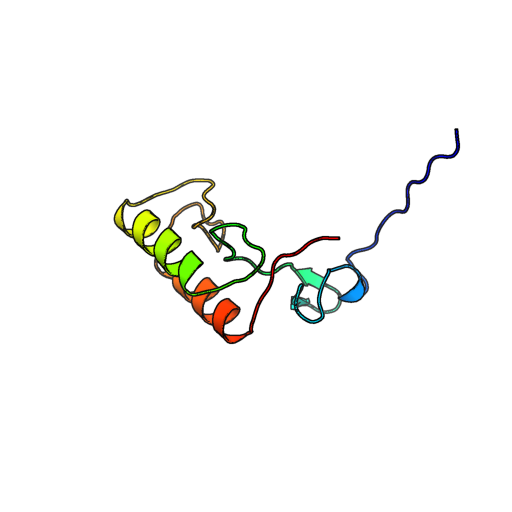 1 90 ? 7.777 0.694 -4.691 1.00 85.25 90 ALA A C 1
ATOM 686 O O . ALA A 1 90 ? 7.820 1.423 -3.699 1.00 85.25 90 ALA A O 1
ATOM 687 N N . SER A 1 91 ? 7.502 1.148 -5.917 1.00 82.75 91 SER A N 1
ATOM 688 C CA . SER A 1 91 ? 7.152 2.537 -6.249 1.00 82.75 91 SER A CA 1
ATOM 689 C C . SER A 1 91 ? 5.913 2.580 -7.154 1.00 82.75 91 SER A C 1
ATOM 691 O O . SER A 1 91 ? 5.630 1.618 -7.871 1.00 82.75 91 SER A O 1
ATOM 693 N N . SER A 1 92 ? 5.153 3.681 -7.102 1.00 74.25 92 SER A N 1
ATOM 694 C CA . SER A 1 92 ? 3.859 3.834 -7.803 1.00 74.25 92 SER A CA 1
ATOM 695 C C . SER A 1 92 ? 3.849 4.963 -8.853 1.00 74.25 92 SER A C 1
ATOM 697 O O . SER A 1 92 ? 2.785 5.440 -9.260 1.00 74.25 92 SER A O 1
ATOM 699 N N . GLN A 1 93 ? 5.012 5.424 -9.319 1.00 67.44 93 GLN A N 1
ATOM 700 C CA . GLN A 1 93 ? 5.073 6.494 -10.320 1.00 67.44 93 GLN A CA 1
ATOM 701 C C . GLN A 1 93 ? 4.547 6.034 -11.693 1.00 67.44 93 GLN A C 1
ATOM 703 O O . GLN A 1 93 ? 4.934 4.989 -12.218 1.00 67.44 93 GLN A O 1
ATOM 708 N N . VAL A 1 94 ? 3.684 6.853 -12.300 1.00 52.97 94 VAL A N 1
ATOM 709 C CA . VAL A 1 94 ? 3.204 6.699 -13.686 1.00 52.97 94 VAL A CA 1
ATOM 710 C C . VAL A 1 94 ? 3.834 7.775 -14.592 1.00 52.97 94 VAL A C 1
ATOM 712 O O . VAL A 1 94 ? 4.172 8.841 -14.075 1.00 52.97 94 VAL A O 1
ATOM 715 N N . PRO A 1 95 ? 4.027 7.503 -15.903 1.00 54.50 95 PRO A N 1
ATOM 716 C CA . PRO A 1 95 ? 4.684 8.413 -16.855 1.00 54.50 95 PRO A CA 1
ATOM 717 C C . PRO A 1 95 ? 4.059 9.808 -17.000 1.00 54.50 95 PRO A C 1
ATOM 719 O O . PRO A 1 95 ? 2.819 9.928 -16.870 1.00 54.50 95 PRO A O 1
#

Radius of gyration: 15.26 Å; Cα contacts (8 Å, |Δi|>4): 156; chains: 1; bounding box: 28×32×51 Å

Secondary structure (DSSP, 8-state):
---------SSS-GGGSSSTTSEEEEETTEEEE-----S-SSB-SHHHHHHHHHHHHTT-BSS-TT-SS-SSB-SHHHHHHHHHHHHHT-B----

pLDDT: mean 82.37, std 15.02, range [40.97, 97.56]

Nearest PDB structures (foldseek):
  1j9i-assembly1_A  TM=2.881E-01  e=5.521E+00  Lambdavirus lambda

Foldseek 3Di:
DDPPPPPQDPQADCVQFPDPAQWDDPDNSDIDGAAQPQVPPFWLEVVSVVVLVVCLVVFAFADHSCPRVRPGTSHVVSVVSSVVCNVVRGTNDGD